Protein AF-A0AAE9J940-F1 (afdb_monomer_lite)

InterPro domains:
  IPR035500 Nuclear hormone receptor-like domain superfamily [SSF48508] (73-138)

Radius of gyration: 24.28 Å; chains: 1; bounding box: 47×67×65 Å

Foldseek 3Di:
DDDDDDDDDDDDDDDDDDDDDDDDDDDDCPPPCDPVNVVVVVVVVLVLLVVLLVLLVQWPDADPDDPLCLLLDAQLSPPPVSSVVTSDGDPVPDPPDDDDDDPVNVVVVVRSVVSSVSSSLNVDPVSNPDDPVVNVVVD

Secondary structure (DSSP, 8-state):
------PPPPPP----------------------HHHHHHHHHHHHHHHHHHHHHHSSBS----S-HHHHHHSPPSTT-HHHHHHH-PBPTTS-TTS-----HHHHHHHHHHHHHHHHHHHTTSHHHHHS-HHHHHTT-

Sequence (139 aa):
MSDGTKRTKKPEFQPANSINSDEFNNGSPERQISPVRTFENTLSLLAVKEKSANELRLSAYLPKRSLKQALCSKSLLNDPIFMNQHATLSSRHFYKELRFITQDDYHYWHERDWFVLTEYAKTFKTFQNMSYHVKVSFF

Structure (mmCIF, N/CA/C/O backbone):
data_AF-A0AAE9J940-F1
#
_entry.id   AF-A0AAE9J940-F1
#
loop_
_atom_site.group_PDB
_atom_site.id
_atom_site.type_symbol
_atom_site.label_atom_id
_atom_site.label_alt_id
_atom_site.label_comp_id
_atom_site.label_asym_id
_atom_site.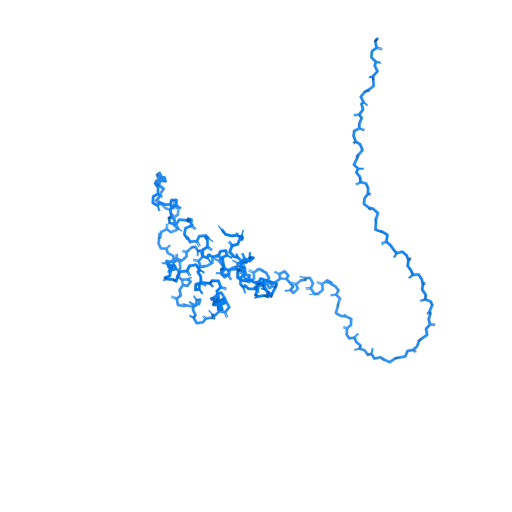label_entity_id
_atom_site.label_seq_id
_atom_site.pdbx_PDB_ins_code
_atom_site.Cartn_x
_atom_site.Cartn_y
_atom_site.Cartn_z
_atom_site.occupancy
_atom_site.B_iso_or_equiv
_atom_site.auth_seq_id
_atom_site.auth_comp_id
_atom_site.auth_asym_id
_atom_site.auth_atom_id
_atom_site.pdbx_PDB_model_num
ATOM 1 N N . MET A 1 1 ? -19.895 55.293 -25.116 1.00 36.84 1 MET A N 1
ATOM 2 C CA . MET A 1 1 ? -18.519 55.424 -24.598 1.00 36.84 1 MET A CA 1
ATOM 3 C C . MET A 1 1 ? -18.522 54.949 -23.157 1.00 36.84 1 MET A C 1
ATOM 5 O O . MET A 1 1 ? -19.258 55.505 -22.363 1.00 36.84 1 MET A O 1
ATOM 9 N N . SER A 1 2 ? -17.771 53.871 -22.926 1.00 41.94 2 SER A N 1
ATOM 10 C CA . SER A 1 2 ? -17.192 53.361 -21.674 1.00 41.94 2 SER A CA 1
ATOM 11 C C . SER A 1 2 ? -18.032 53.366 -20.391 1.00 41.94 2 SER A C 1
ATOM 13 O O . SER A 1 2 ? -18.004 54.341 -19.651 1.00 41.94 2 SER A O 1
ATOM 15 N N . ASP A 1 3 ? -18.610 52.207 -20.054 1.00 38.69 3 ASP A N 1
ATOM 16 C CA . ASP A 1 3 ? -19.041 51.890 -18.688 1.00 38.69 3 ASP A CA 1
ATOM 17 C C . ASP A 1 3 ? -18.303 50.656 -18.141 1.00 38.69 3 ASP A C 1
ATOM 19 O O . ASP A 1 3 ? -18.546 49.516 -18.533 1.00 38.69 3 ASP A O 1
ATOM 23 N N . GLY A 1 4 ? -17.365 50.936 -17.233 1.00 39.06 4 GLY A N 1
ATOM 24 C CA . GLY A 1 4 ? -17.279 50.303 -15.914 1.00 39.06 4 GLY A CA 1
ATOM 25 C C . GLY A 1 4 ? -17.029 48.795 -15.806 1.00 39.06 4 GLY A C 1
ATOM 26 O O . GLY A 1 4 ? -17.952 47.987 -15.732 1.00 39.06 4 GLY A O 1
ATOM 27 N N . THR A 1 5 ? -15.760 48.439 -15.606 1.00 46.31 5 THR A N 1
ATOM 28 C CA . THR A 1 5 ? -15.242 47.163 -15.086 1.00 46.31 5 THR A CA 1
ATOM 29 C C . THR A 1 5 ? -16.041 46.619 -13.886 1.00 46.31 5 THR A C 1
ATOM 31 O O . THR A 1 5 ? -15.990 47.177 -12.788 1.00 46.31 5 THR A O 1
ATOM 34 N N . LYS A 1 6 ? -16.727 45.475 -14.044 1.00 52.09 6 LYS A N 1
ATOM 35 C CA . LYS A 1 6 ? -17.377 44.755 -12.931 1.00 52.09 6 LYS A CA 1
ATOM 36 C C . LYS A 1 6 ? -16.378 43.836 -12.221 1.00 52.09 6 LYS A C 1
ATOM 38 O O . LYS A 1 6 ? -16.030 42.763 -12.700 1.00 52.09 6 LYS A O 1
ATOM 43 N N . ARG A 1 7 ? -15.921 44.293 -11.054 1.00 50.53 7 ARG A N 1
ATOM 44 C CA . ARG A 1 7 ? -15.041 43.599 -10.101 1.00 50.53 7 ARG A CA 1
ATOM 45 C C . ARG A 1 7 ? -15.830 42.492 -9.378 1.00 50.53 7 ARG A C 1
ATOM 47 O O . ARG A 1 7 ? -16.805 42.781 -8.689 1.00 50.53 7 ARG A O 1
ATOM 54 N N . THR A 1 8 ? -15.427 41.232 -9.526 1.00 49.50 8 THR A N 1
ATOM 55 C CA . THR A 1 8 ? -16.014 40.072 -8.827 1.00 49.50 8 THR A CA 1
ATOM 56 C C . THR A 1 8 ? -15.672 40.101 -7.332 1.00 49.50 8 THR A C 1
ATOM 58 O O . THR A 1 8 ? -14.496 40.089 -6.962 1.00 49.50 8 THR A O 1
ATOM 61 N N . LYS A 1 9 ? -16.695 40.149 -6.467 1.00 50.47 9 LYS A N 1
ATOM 62 C CA . LYS A 1 9 ? -16.574 40.074 -4.999 1.00 50.47 9 LYS A CA 1
ATOM 63 C C . LYS A 1 9 ? -16.277 38.629 -4.562 1.00 50.47 9 LYS A C 1
ATOM 65 O O . LYS A 1 9 ? -16.979 37.713 -4.979 1.00 50.47 9 LYS A O 1
ATOM 70 N N . LYS A 1 10 ? -15.259 38.431 -3.714 1.00 48.91 10 LYS A N 1
ATOM 71 C CA . LYS A 1 10 ? -15.032 37.177 -2.965 1.00 48.91 10 LYS A CA 1
ATOM 72 C C . LYS A 1 10 ? -16.135 37.008 -1.905 1.00 48.91 10 LYS A C 1
ATOM 74 O O . LYS A 1 10 ? -16.484 38.011 -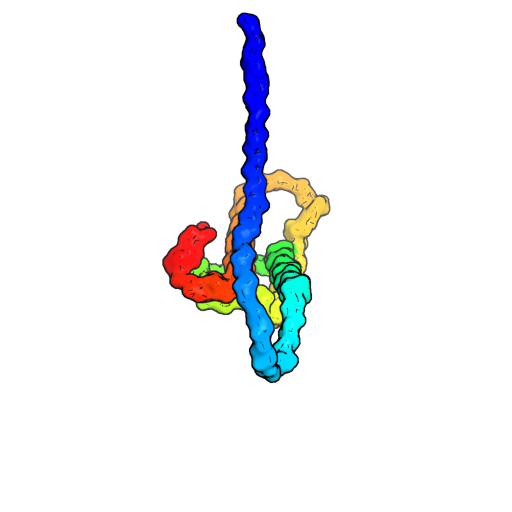1.284 1.00 48.91 10 LYS A O 1
ATOM 79 N N . PRO A 1 11 ? -16.649 35.792 -1.658 1.00 44.81 11 PRO A N 1
ATOM 80 C CA . PRO A 1 11 ? -17.557 35.553 -0.545 1.00 44.81 11 PRO A CA 1
ATOM 81 C C . PRO A 1 11 ? -16.786 35.517 0.782 1.00 44.81 11 PRO A C 1
ATOM 83 O O . PRO A 1 11 ? -15.801 34.796 0.941 1.00 44.81 11 PRO A O 1
ATOM 86 N N . GLU A 1 12 ? -17.245 36.351 1.707 1.00 37.94 12 GLU A N 1
ATOM 87 C CA . GLU A 1 12 ? -16.799 36.490 3.088 1.00 37.94 12 GLU A CA 1
ATOM 88 C C . GLU A 1 12 ? -17.416 35.356 3.921 1.00 37.94 12 GLU A C 1
ATOM 90 O O . GLU A 1 12 ? -18.633 35.175 3.938 1.00 37.94 12 GLU A O 1
ATOM 95 N N . PHE A 1 13 ? -16.575 34.540 4.554 1.00 42.56 13 PHE A N 1
ATOM 96 C CA . PHE A 1 13 ? -17.014 33.422 5.386 1.00 42.56 13 PHE A CA 1
ATOM 97 C C . PHE A 1 13 ? -17.352 33.967 6.779 1.00 42.56 13 PHE A C 1
ATOM 99 O O . PHE A 1 13 ? -16.451 34.346 7.525 1.00 42.56 13 PHE A O 1
ATOM 106 N N . GLN A 1 14 ? -18.638 34.030 7.127 1.00 38.53 14 GLN A N 1
ATOM 107 C CA . GLN A 1 14 ? -19.075 34.341 8.489 1.00 38.53 14 GLN A CA 1
ATOM 108 C C . GLN A 1 14 ? -19.255 33.043 9.287 1.00 38.53 14 GLN A C 1
ATOM 110 O O . GLN A 1 14 ? -20.066 32.204 8.886 1.00 38.53 14 GLN A O 1
ATOM 115 N N . PRO A 1 15 ? -18.556 32.844 10.418 1.00 37.50 15 PRO A N 1
ATOM 116 C CA . PRO A 1 15 ? -18.915 31.794 11.353 1.00 37.50 15 PRO A CA 1
ATOM 117 C C . PRO A 1 15 ? -20.079 32.283 12.221 1.00 37.50 15 PRO A C 1
ATOM 119 O O . PRO A 1 15 ? -19.914 33.099 13.127 1.00 37.50 15 PRO A O 1
ATOM 122 N N . ALA A 1 16 ? -21.274 31.775 11.929 1.00 39.34 16 ALA A N 1
ATOM 123 C CA . ALA A 1 16 ? -22.409 31.857 12.831 1.00 39.34 16 ALA A CA 1
ATOM 124 C C . ALA A 1 16 ? -22.193 30.876 13.992 1.00 39.34 16 ALA A C 1
ATOM 126 O O . ALA A 1 16 ? -22.025 29.677 13.768 1.00 39.34 16 ALA A O 1
ATOM 127 N N . ASN A 1 17 ? -22.160 31.392 15.220 1.00 38.12 17 ASN A N 1
ATOM 128 C CA . ASN A 1 17 ? -23.122 31.044 16.273 1.00 38.12 17 ASN A CA 1
ATOM 129 C C . ASN A 1 17 ? -22.642 31.597 17.619 1.00 38.12 17 ASN A C 1
ATOM 131 O O . ASN A 1 17 ? -21.844 30.994 18.331 1.00 38.12 17 ASN A O 1
ATOM 135 N N . SER A 1 18 ? -23.188 32.759 17.963 1.00 39.22 18 SER A N 1
ATOM 136 C CA . SER A 1 18 ? -23.349 33.232 19.330 1.00 39.22 18 SER A CA 1
ATOM 137 C C . SER A 1 18 ? -24.429 32.406 20.028 1.00 39.22 18 SER A C 1
ATOM 139 O O . SER A 1 18 ? -25.582 32.440 19.597 1.00 39.22 18 SER A O 1
ATOM 141 N N . ILE A 1 19 ? -24.090 31.730 21.124 1.00 37.88 19 ILE A N 1
ATOM 142 C CA . ILE A 1 19 ? -25.061 31.362 22.159 1.00 37.88 19 ILE A CA 1
ATOM 143 C C . ILE A 1 19 ? -24.408 31.655 23.513 1.00 37.88 19 ILE A C 1
ATOM 145 O O . ILE A 1 19 ? -23.488 30.958 23.934 1.00 37.88 19 ILE A O 1
ATOM 149 N N . ASN A 1 20 ? -24.874 32.731 24.148 1.00 36.44 20 ASN A N 1
ATOM 150 C CA . ASN A 1 20 ? -24.720 32.983 25.578 1.00 36.44 20 ASN A CA 1
ATOM 151 C C . ASN A 1 20 ? -25.670 32.058 26.345 1.00 36.44 20 ASN A C 1
ATOM 153 O O . ASN A 1 20 ? -26.837 31.945 25.968 1.00 36.44 20 ASN A O 1
ATOM 157 N N . SER A 1 21 ? -25.207 31.507 27.463 1.00 34.44 21 SER A N 1
ATOM 158 C CA . SER A 1 21 ? -26.061 31.177 28.608 1.00 34.44 21 SER A CA 1
ATOM 159 C C . SER A 1 21 ? -25.195 31.042 29.861 1.00 34.44 21 SER A C 1
ATOM 161 O O . SER A 1 21 ? -24.160 30.377 29.832 1.00 34.44 21 SER A O 1
ATOM 163 N N . ASP A 1 22 ? -25.637 31.746 30.899 1.00 38.28 22 ASP A N 1
ATOM 164 C CA . ASP A 1 22 ? -24.954 32.105 32.140 1.00 38.28 22 ASP A CA 1
ATOM 165 C C . ASP A 1 22 ? -24.584 30.944 33.085 1.00 38.28 22 ASP A C 1
ATOM 167 O O . ASP A 1 22 ? -25.022 29.803 32.943 1.00 38.28 22 ASP A O 1
ATOM 171 N N . GLU A 1 23 ? -23.748 31.306 34.062 1.00 44.44 23 GLU A N 1
ATOM 172 C CA . GLU A 1 23 ? -23.181 30.538 35.175 1.00 44.44 23 GLU A CA 1
ATOM 173 C C . GLU A 1 23 ? -24.164 29.612 35.923 1.00 44.44 23 GLU A C 1
ATOM 175 O O . GLU A 1 23 ? -25.292 29.995 36.203 1.00 44.44 23 GLU A O 1
ATOM 180 N N . PHE A 1 24 ? -23.699 28.420 36.332 1.00 35.28 24 PHE A N 1
ATOM 181 C CA . PHE A 1 24 ? -23.534 28.003 37.742 1.00 35.28 24 PHE A CA 1
ATOM 182 C C . PHE A 1 24 ? -23.001 26.551 37.837 1.00 35.28 24 PHE A C 1
ATOM 184 O O . PHE A 1 24 ? -23.663 25.595 37.455 1.00 35.28 24 PHE A O 1
ATOM 191 N N . ASN A 1 25 ? -21.791 26.426 38.396 1.00 38.94 25 ASN A N 1
ATOM 192 C CA . ASN A 1 25 ? -21.336 25.443 39.393 1.00 38.94 25 ASN A CA 1
ATOM 193 C C . ASN A 1 25 ? -21.674 23.933 39.238 1.00 38.94 25 ASN A C 1
ATOM 195 O O . ASN A 1 25 ? -22.805 23.519 39.468 1.00 38.94 25 ASN A O 1
ATOM 199 N N . ASN A 1 26 ? -20.647 23.089 39.032 1.00 36.03 26 ASN A N 1
ATOM 200 C CA . ASN A 1 26 ? -20.019 22.193 40.038 1.00 36.03 26 ASN A CA 1
ATOM 201 C C . ASN A 1 26 ? -19.484 20.872 39.419 1.00 36.03 26 ASN A C 1
ATOM 203 O O . ASN A 1 26 ? -20.246 20.072 38.888 1.00 36.03 26 ASN A O 1
ATOM 207 N N . GLY A 1 27 ? -18.182 20.602 39.606 1.00 36.12 27 GLY A N 1
ATOM 208 C CA . GLY A 1 27 ? -17.629 19.243 39.743 1.00 36.12 27 GLY A CA 1
ATOM 209 C C . GLY A 1 27 ? -17.206 18.462 38.488 1.00 36.12 27 GLY A C 1
ATOM 210 O O . GLY A 1 27 ? -17.972 17.650 37.989 1.00 36.12 27 GLY A O 1
ATOM 211 N N . SER A 1 28 ? -15.937 18.608 38.076 1.00 40.06 28 SER A N 1
ATOM 212 C CA . SER A 1 28 ? -14.975 17.527 37.730 1.00 40.06 28 SER A CA 1
ATOM 213 C C . SER A 1 28 ? -13.840 18.108 36.865 1.00 40.06 28 SER A C 1
ATOM 215 O O . SER A 1 28 ? -14.134 18.857 35.932 1.00 40.06 28 SER A O 1
ATOM 217 N N . PRO A 1 29 ? -12.546 17.805 37.098 1.00 45.88 29 PRO A N 1
ATOM 218 C CA . PRO A 1 29 ? -11.491 18.203 36.179 1.00 45.88 29 PRO A CA 1
ATOM 219 C C . PRO A 1 29 ? -11.499 17.240 34.985 1.00 45.88 29 PRO A C 1
ATOM 221 O O . PRO A 1 29 ? -10.615 16.392 34.838 1.00 45.88 29 PRO A O 1
ATOM 224 N N . GLU A 1 30 ? -12.502 17.357 34.114 1.00 48.47 30 GLU A N 1
ATOM 225 C CA . GLU A 1 30 ? -12.359 16.861 32.752 1.00 48.47 30 GLU A CA 1
ATOM 226 C C . GLU A 1 30 ? -11.198 17.631 32.138 1.00 48.47 30 GLU A C 1
ATOM 228 O O . GLU A 1 30 ? -11.263 18.840 31.911 1.00 48.47 30 GLU A O 1
ATOM 233 N N . ARG A 1 31 ? -10.075 16.929 31.955 1.00 56.38 31 ARG A N 1
ATOM 234 C CA . ARG A 1 31 ? -8.904 17.432 31.245 1.00 56.38 31 ARG A CA 1
ATOM 235 C C . ARG A 1 31 ? -9.402 18.013 29.928 1.00 56.38 31 ARG A C 1
ATOM 237 O O . ARG A 1 31 ? -9.706 17.258 29.010 1.00 56.38 31 ARG A O 1
ATOM 244 N N . GLN A 1 32 ? -9.476 19.336 29.840 1.00 56.97 32 GLN A N 1
ATOM 245 C CA . GLN A 1 32 ? -9.704 20.044 28.592 1.00 56.97 32 GLN A CA 1
ATOM 246 C C . GLN A 1 32 ? -8.507 19.728 27.691 1.00 56.97 32 GLN A C 1
ATOM 248 O O . GLN A 1 32 ? -7.453 20.362 27.764 1.00 56.97 32 GLN A O 1
ATOM 253 N N . ILE A 1 33 ? -8.616 18.657 26.904 1.00 59.84 33 ILE A N 1
ATOM 254 C CA . ILE A 1 33 ? -7.643 18.334 25.869 1.00 59.84 33 ILE A CA 1
ATOM 255 C C . ILE A 1 33 ? -7.776 19.473 24.867 1.00 59.84 33 ILE A C 1
ATOM 257 O O . ILE A 1 33 ? -8.785 19.571 24.170 1.00 59.84 33 ILE A O 1
ATOM 261 N N . SER A 1 34 ? -6.803 20.384 24.858 1.00 68.12 34 SER A N 1
ATOM 262 C CA . SER A 1 34 ? -6.874 21.545 23.982 1.00 68.12 34 SER A CA 1
ATOM 263 C C . SER A 1 34 ? -7.036 21.077 22.526 1.00 68.12 34 SER A C 1
ATOM 265 O O . SER A 1 34 ? -6.351 20.135 22.110 1.00 68.12 34 SER A O 1
ATOM 267 N N . PRO A 1 35 ? -7.912 21.716 21.729 1.00 67.12 35 PRO A N 1
ATOM 268 C CA . PRO A 1 35 ? -8.126 21.351 20.326 1.00 67.12 35 PRO A CA 1
ATOM 269 C C . PRO A 1 35 ? -6.818 21.282 19.523 1.00 67.12 35 PRO A C 1
ATOM 271 O O . PRO A 1 35 ? -6.660 20.428 18.653 1.00 67.12 35 PRO A O 1
ATOM 274 N N . VAL A 1 36 ? -5.849 22.130 19.888 1.00 69.75 36 VAL A N 1
ATOM 275 C CA . VAL A 1 36 ? -4.493 22.173 19.325 1.00 69.75 36 VAL A CA 1
ATOM 276 C C . VAL A 1 36 ? -3.732 20.862 19.562 1.00 69.75 36 VAL A C 1
ATOM 278 O O . VAL A 1 36 ? -3.194 20.300 18.613 1.00 69.75 36 VAL A O 1
ATOM 281 N N . ARG A 1 37 ? -3.759 20.304 20.783 1.00 65.56 37 ARG A N 1
ATOM 282 C CA . ARG A 1 37 ? -3.095 19.022 21.092 1.00 65.56 37 ARG A CA 1
ATOM 283 C C . ARG A 1 37 ? -3.735 17.852 20.344 1.00 65.56 37 ARG A C 1
ATOM 285 O O . ARG A 1 37 ? -3.034 16.965 19.868 1.00 65.56 37 ARG A O 1
ATOM 292 N N . THR A 1 38 ? -5.061 17.842 20.199 1.00 74.50 38 THR A N 1
ATOM 293 C CA . THR A 1 38 ? -5.768 16.805 19.422 1.00 74.50 38 THR A CA 1
ATOM 294 C C . THR A 1 38 ? -5.419 16.873 17.934 1.00 74.50 38 THR A C 1
ATOM 296 O O . THR A 1 38 ? -5.235 15.837 17.288 1.00 74.50 38 THR A O 1
ATOM 299 N N . PHE A 1 39 ? -5.286 18.083 17.390 1.00 72.44 39 PHE A N 1
ATOM 300 C CA . PHE A 1 39 ? -4.882 18.304 16.006 1.00 72.44 39 PHE A CA 1
ATOM 301 C C . PHE A 1 39 ? -3.436 17.858 15.745 1.00 72.44 39 PHE A C 1
ATOM 303 O O . PHE A 1 39 ? -3.205 17.076 14.824 1.00 72.44 39 PHE A O 1
ATOM 310 N N . GLU A 1 40 ? -2.481 18.260 16.587 1.00 71.94 40 GLU A N 1
ATOM 311 C CA . GLU A 1 40 ? -1.073 17.841 16.488 1.00 71.94 40 GLU A CA 1
ATOM 312 C C . GLU A 1 40 ? -0.916 16.317 16.585 1.00 71.94 40 GLU A C 1
ATOM 314 O O . GLU A 1 40 ? -0.174 15.712 15.807 1.00 71.94 40 GLU A O 1
ATOM 319 N N . ASN A 1 41 ? -1.680 15.671 17.470 1.00 84.31 41 ASN A N 1
ATOM 320 C CA . ASN A 1 41 ? -1.714 14.212 17.581 1.00 84.31 41 ASN A CA 1
ATOM 321 C C . ASN A 1 41 ? -2.270 13.549 16.313 1.00 84.31 41 ASN A C 1
ATOM 323 O O . ASN A 1 41 ? -1.762 12.518 15.868 1.00 84.31 41 ASN A O 1
ATOM 327 N N . THR A 1 42 ? -3.298 14.149 15.707 1.00 86.88 42 THR A N 1
ATOM 328 C CA . THR A 1 42 ? -3.894 13.647 14.463 1.00 86.88 42 THR A CA 1
ATOM 329 C C . THR A 1 42 ? -2.922 13.786 13.295 1.00 86.88 42 THR A C 1
ATOM 331 O O . THR A 1 42 ? -2.716 12.822 12.561 1.00 86.88 42 THR A O 1
ATOM 334 N N . LEU A 1 43 ? -2.274 14.944 13.147 1.00 89.00 43 LEU A N 1
ATOM 335 C CA . LEU A 1 43 ? -1.252 15.160 12.122 1.00 89.00 43 LEU A CA 1
ATOM 336 C C . LEU A 1 43 ? -0.072 14.206 12.287 1.00 89.00 43 LEU A C 1
ATOM 338 O O . LEU A 1 43 ? 0.370 13.610 11.308 1.00 89.00 43 LEU A O 1
ATOM 342 N N . SER A 1 44 ? 0.397 14.010 13.519 1.00 89.44 44 SER A N 1
ATOM 343 C CA . SER A 1 44 ? 1.488 13.079 13.816 1.00 89.44 44 SER A CA 1
ATOM 344 C C . SER A 1 44 ? 1.121 11.648 13.416 1.00 89.44 44 SER A C 1
ATOM 346 O O . SER A 1 44 ? 1.907 10.958 12.769 1.00 89.44 44 SER A O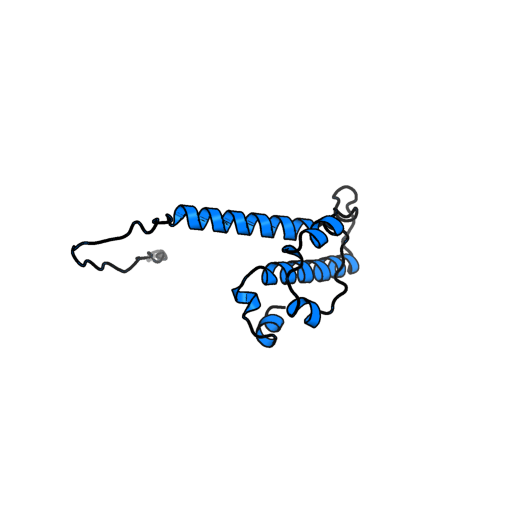 1
ATOM 348 N N . LEU A 1 45 ? -0.105 11.210 13.721 1.00 88.38 45 LEU A N 1
ATOM 349 C CA . LEU A 1 45 ? -0.607 9.901 13.303 1.00 88.38 45 LEU A CA 1
ATOM 350 C C . LEU A 1 45 ? -0.676 9.770 11.773 1.00 88.38 45 LEU A C 1
ATOM 352 O O . LEU A 1 45 ? -0.298 8.733 11.227 1.00 88.38 45 LEU A O 1
ATOM 356 N N . LEU A 1 46 ? -1.161 10.801 11.078 1.00 90.38 46 LEU A N 1
ATOM 357 C CA . LEU A 1 46 ? -1.226 10.813 9.615 1.00 90.38 46 LEU A CA 1
ATOM 358 C C . LEU A 1 46 ? 0.170 10.765 8.990 1.00 90.38 46 LEU A C 1
ATOM 360 O O . LEU A 1 46 ? 0.377 10.004 8.048 1.00 90.38 46 LEU A O 1
ATOM 364 N N . ALA A 1 47 ? 1.133 11.496 9.551 1.00 92.00 47 ALA A N 1
ATOM 365 C CA . ALA A 1 47 ? 2.518 11.488 9.095 1.00 92.00 47 ALA A CA 1
ATOM 366 C C . ALA A 1 47 ? 3.159 10.098 9.227 1.00 92.00 47 ALA A C 1
ATOM 368 O O . ALA A 1 47 ? 3.831 9.641 8.304 1.00 92.00 47 ALA A O 1
ATOM 369 N N . VAL A 1 48 ? 2.912 9.382 10.331 1.00 90.81 48 VAL A N 1
ATOM 370 C CA . VAL A 1 48 ? 3.406 8.004 10.519 1.00 90.81 48 VAL A CA 1
ATOM 371 C C . VAL A 1 48 ? 2.801 7.046 9.489 1.00 90.81 48 VAL A C 1
ATOM 373 O O . VAL A 1 48 ? 3.513 6.217 8.915 1.00 90.81 48 VAL A O 1
ATOM 376 N N . LYS A 1 49 ? 1.498 7.169 9.217 1.00 91.44 49 LYS A N 1
ATOM 377 C CA . LYS A 1 49 ? 0.818 6.353 8.203 1.00 91.44 49 LYS A CA 1
ATOM 378 C C . LYS A 1 49 ? 1.334 6.641 6.797 1.00 91.44 49 LYS A C 1
ATOM 380 O O . LYS A 1 49 ? 1.572 5.700 6.049 1.00 91.44 49 LYS A O 1
ATOM 385 N N . GLU A 1 50 ? 1.525 7.915 6.459 1.00 92.12 50 GLU A N 1
ATOM 386 C CA . GLU A 1 50 ? 2.055 8.334 5.158 1.00 92.12 50 GLU A CA 1
ATOM 387 C C . GLU A 1 50 ? 3.483 7.836 4.965 1.00 92.12 50 GLU A C 1
ATOM 389 O O . GLU A 1 50 ? 3.806 7.265 3.928 1.00 92.12 50 GLU A O 1
ATOM 394 N N . LYS A 1 51 ? 4.322 7.958 6.000 1.00 92.31 51 LYS A N 1
ATOM 395 C CA . LYS A 1 51 ? 5.675 7.403 5.992 1.00 92.31 51 LYS A CA 1
ATOM 396 C C . LYS A 1 51 ? 5.651 5.900 5.709 1.00 92.31 51 LYS A C 1
ATOM 398 O O . LYS A 1 51 ? 6.330 5.449 4.794 1.00 92.31 51 LYS A O 1
ATOM 403 N N . SER A 1 52 ? 4.826 5.149 6.438 1.00 92.19 52 SER A N 1
ATOM 404 C CA . SER A 1 52 ? 4.698 3.693 6.270 1.00 92.19 52 SER A CA 1
ATOM 405 C C . SER A 1 52 ? 4.202 3.324 4.865 1.00 92.19 52 SER A C 1
ATOM 407 O O . SER A 1 52 ? 4.723 2.414 4.226 1.00 92.19 52 SER A O 1
ATOM 409 N N . ALA A 1 53 ? 3.218 4.060 4.345 1.00 93.00 53 ALA A N 1
ATOM 410 C CA . ALA A 1 53 ? 2.718 3.873 2.988 1.00 93.00 53 ALA A CA 1
ATOM 411 C C . ALA A 1 53 ? 3.790 4.180 1.935 1.00 93.00 53 ALA A C 1
ATOM 413 O O . ALA A 1 53 ? 3.894 3.459 0.945 1.00 93.00 53 ALA A O 1
ATOM 414 N N . ASN A 1 54 ? 4.611 5.207 2.156 1.00 91.94 54 ASN A N 1
ATOM 415 C CA . ASN A 1 54 ? 5.697 5.572 1.257 1.00 91.94 54 ASN A CA 1
ATOM 416 C C . ASN A 1 54 ? 6.860 4.570 1.282 1.00 91.94 54 ASN A C 1
ATOM 418 O O . ASN A 1 54 ? 7.493 4.368 0.252 1.00 91.94 54 ASN A O 1
ATOM 422 N N . GLU A 1 55 ? 7.126 3.934 2.424 1.00 91.44 55 GLU A N 1
ATOM 423 C CA . GLU A 1 55 ? 8.101 2.841 2.543 1.00 91.44 55 GLU A CA 1
ATOM 424 C C . GLU A 1 55 ? 7.630 1.546 1.856 1.00 91.44 55 GLU A C 1
ATOM 426 O O . GLU A 1 55 ? 8.471 0.749 1.444 1.00 91.44 55 GLU A O 1
ATOM 431 N N . LEU A 1 56 ? 6.310 1.335 1.714 1.00 91.69 56 LEU A N 1
ATOM 432 C CA . LEU A 1 56 ? 5.706 0.187 1.012 1.00 91.69 56 LEU A CA 1
ATOM 433 C C . LEU A 1 56 ? 5.441 0.434 -0.489 1.00 91.69 56 LEU A C 1
ATOM 435 O O . LEU A 1 56 ? 5.686 -0.441 -1.324 1.00 91.69 56 LEU A O 1
ATOM 439 N N . ARG A 1 57 ? 5.078 1.673 -0.866 1.00 91.56 57 ARG A N 1
ATOM 440 C CA . ARG A 1 57 ? 5.570 2.285 -2.119 1.00 91.56 57 ARG A CA 1
ATOM 441 C C . ARG A 1 57 ? 7.109 2.253 -2.024 1.00 91.56 57 ARG A C 1
ATOM 443 O O . ARG A 1 57 ? 7.628 1.815 -1.046 1.00 91.56 57 ARG A O 1
ATOM 450 N N . LEU A 1 58 ? 7.952 2.599 -2.968 1.00 89.81 58 LEU A N 1
ATOM 451 C CA . LEU A 1 58 ? 9.411 2.324 -2.935 1.00 89.81 58 LEU A CA 1
ATOM 452 C C . LEU A 1 58 ? 9.934 0.880 -2.613 1.00 89.81 58 LEU A C 1
ATOM 454 O O . LEU A 1 58 ? 11.042 0.570 -3.052 1.00 89.81 58 LEU A O 1
ATOM 458 N N . SER A 1 59 ? 9.193 -0.047 -1.993 1.00 91.12 59 SER A N 1
ATOM 459 C CA . SER A 1 59 ? 9.643 -1.414 -1.709 1.00 91.12 59 SER A CA 1
ATOM 460 C C . SER A 1 59 ? 9.510 -2.358 -2.902 1.00 91.12 59 SER A C 1
ATOM 462 O O . SER A 1 59 ? 8.914 -2.025 -3.932 1.00 91.12 59 SER A O 1
ATOM 464 N N . ALA A 1 60 ? 10.107 -3.545 -2.775 1.00 86.62 60 ALA A N 1
ATOM 465 C CA . ALA A 1 60 ? 10.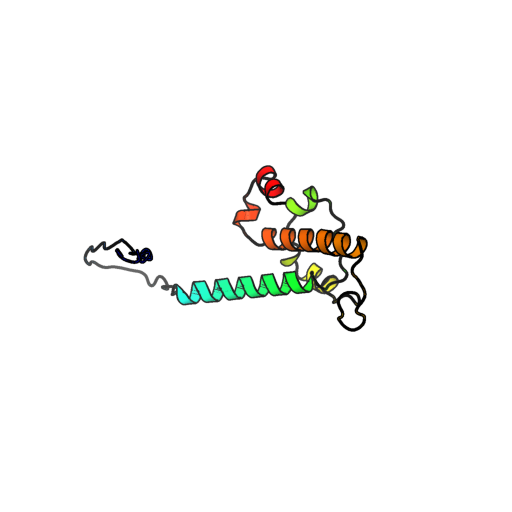011 -4.612 -3.773 1.00 86.62 60 ALA A CA 1
ATOM 466 C C . ALA A 1 60 ? 8.743 -5.474 -3.620 1.00 86.62 60 ALA A C 1
ATOM 468 O O . ALA A 1 60 ? 8.537 -6.406 -4.397 1.00 86.62 60 ALA A O 1
ATOM 469 N N . TYR A 1 61 ? 7.909 -5.201 -2.612 1.00 88.56 61 TYR A N 1
ATOM 470 C CA . TYR A 1 61 ? 6.716 -5.993 -2.351 1.00 88.56 61 TYR A CA 1
ATOM 471 C C . TYR A 1 61 ? 5.662 -5.788 -3.443 1.00 88.56 61 TYR A C 1
ATOM 473 O O . TYR A 1 61 ? 5.339 -4.659 -3.813 1.00 88.56 61 TYR A O 1
ATOM 481 N N . LEU A 1 62 ? 5.089 -6.898 -3.910 1.00 84.00 62 LEU A N 1
ATOM 482 C CA . LEU A 1 62 ? 3.952 -6.911 -4.822 1.00 84.00 62 LEU A CA 1
ATOM 483 C C . LEU A 1 62 ? 2.740 -7.568 -4.150 1.00 84.00 62 LEU A C 1
ATOM 485 O O . LEU A 1 62 ? 2.892 -8.602 -3.482 1.00 84.00 62 LEU A O 1
ATOM 489 N N . PRO A 1 63 ? 1.535 -6.999 -4.326 1.00 84.06 63 PRO A N 1
ATOM 490 C CA . PRO A 1 63 ? 0.313 -7.570 -3.782 1.00 84.06 63 PRO A CA 1
ATOM 491 C C . PRO A 1 63 ? 0.042 -8.950 -4.389 1.00 84.06 63 PRO A C 1
ATOM 493 O O . PRO A 1 63 ? -0.023 -9.117 -5.600 1.00 84.06 63 PRO A O 1
ATOM 496 N N . LYS A 1 64 ? -0.154 -9.956 -3.530 1.00 86.31 64 LYS A N 1
ATOM 497 C CA . LYS A 1 64 ? -0.518 -11.328 -3.947 1.00 86.31 64 LYS A CA 1
ATOM 498 C C . LYS A 1 64 ? -2.013 -11.627 -3.818 1.00 86.31 64 LYS A C 1
ATOM 500 O O . LYS A 1 64 ? -2.479 -12.674 -4.253 1.00 86.31 64 LYS A O 1
ATOM 505 N N . ARG A 1 65 ? -2.757 -10.754 -3.134 1.00 86.88 65 ARG A N 1
ATOM 506 C CA . ARG A 1 65 ? -4.186 -10.935 -2.848 1.00 86.88 65 ARG A CA 1
ATOM 507 C C . ARG A 1 65 ? -5.023 -10.308 -3.954 1.00 86.88 65 ARG A C 1
ATOM 509 O O . ARG A 1 65 ? -4.667 -9.261 -4.478 1.00 86.88 65 ARG A O 1
ATOM 516 N N . SER A 1 66 ? -6.179 -10.906 -4.230 1.00 87.19 66 SER A N 1
ATOM 517 C CA . SER A 1 66 ? -7.206 -10.256 -5.054 1.00 87.19 66 SER A CA 1
ATOM 518 C C . SER A 1 66 ? -7.744 -8.987 -4.377 1.00 87.19 66 SER A C 1
ATOM 520 O O . SER A 1 66 ? -7.722 -8.891 -3.145 1.00 87.19 66 SER A O 1
ATOM 522 N N . LEU A 1 67 ? -8.320 -8.059 -5.156 1.00 84.81 67 LEU A N 1
ATOM 523 C CA . LEU A 1 67 ? -8.961 -6.840 -4.630 1.00 84.81 67 LEU A CA 1
ATOM 524 C C . LEU A 1 67 ? -9.931 -7.155 -3.488 1.00 84.81 67 LEU A C 1
ATOM 526 O O . LEU A 1 67 ? -9.885 -6.552 -2.420 1.00 84.81 67 LEU A O 1
ATOM 530 N N . LYS A 1 68 ? -10.805 -8.144 -3.704 1.00 87.75 68 LYS A N 1
ATOM 531 C CA . LYS A 1 68 ? -11.820 -8.546 -2.727 1.00 87.75 68 LYS A CA 1
ATOM 532 C C . LYS A 1 68 ? -11.186 -8.958 -1.397 1.00 87.75 68 LYS A C 1
ATOM 534 O O . LYS A 1 68 ? -11.627 -8.515 -0.341 1.00 87.75 68 LYS A O 1
ATOM 539 N N . GLN A 1 69 ? -10.132 -9.770 -1.444 1.00 89.75 69 GLN A N 1
ATOM 540 C CA . GLN A 1 69 ? -9.399 -10.188 -0.247 1.00 89.75 69 GLN A CA 1
ATOM 541 C C . GLN A 1 69 ? -8.669 -9.012 0.415 1.00 89.75 69 GLN A C 1
ATOM 543 O O . GLN A 1 69 ? -8.651 -8.914 1.643 1.00 89.75 69 GLN A O 1
ATOM 548 N N . ALA A 1 70 ? -8.090 -8.104 -0.373 1.00 88.88 70 ALA A N 1
ATOM 549 C CA . ALA A 1 70 ? -7.421 -6.914 0.140 1.00 88.88 70 ALA A CA 1
ATOM 550 C C . ALA A 1 70 ? -8.398 -6.007 0.911 1.00 88.88 70 ALA A C 1
ATOM 552 O O . ALA A 1 70 ? -8.115 -5.664 2.061 1.00 88.88 70 ALA A O 1
ATOM 553 N N . LEU A 1 71 ? -9.579 -5.725 0.349 1.00 89.50 71 LEU A N 1
ATOM 554 C CA . LEU A 1 71 ? -10.605 -4.860 0.952 1.00 89.50 71 LEU A CA 1
ATOM 555 C C . LEU A 1 71 ? -11.229 -5.427 2.233 1.00 89.50 71 LEU A C 1
ATOM 557 O O . LEU A 1 71 ? -11.600 -4.665 3.125 1.00 89.50 71 LEU A O 1
ATOM 561 N N . CYS A 1 72 ? -11.371 -6.750 2.324 1.00 88.00 72 CYS A N 1
ATOM 562 C CA . CYS A 1 72 ? -11.979 -7.410 3.484 1.00 88.00 72 CYS A CA 1
ATOM 563 C C . CYS A 1 72 ? -10.976 -7.742 4.602 1.00 88.00 72 CYS A C 1
ATOM 565 O O . CYS A 1 72 ? -11.388 -8.108 5.701 1.00 88.00 72 CYS A O 1
ATOM 567 N N . SER A 1 73 ? -9.673 -7.652 4.338 1.00 90.06 73 SER A N 1
ATOM 568 C CA . SER A 1 73 ? -8.632 -7.978 5.321 1.00 90.06 73 SER A CA 1
ATOM 569 C C . SER A 1 73 ? -8.283 -6.791 6.225 1.00 90.06 73 SER A C 1
ATOM 571 O O . SER A 1 73 ? -8.677 -5.653 5.979 1.00 90.06 73 SER A O 1
ATOM 573 N N . LYS A 1 74 ? -7.516 -7.043 7.292 1.00 90.75 74 LYS A N 1
ATOM 574 C CA . LYS A 1 74 ? -6.934 -5.977 8.124 1.00 90.75 74 LYS A CA 1
ATOM 575 C C . LYS A 1 74 ? -5.843 -5.226 7.350 1.00 90.75 74 LYS A C 1
ATOM 577 O O . LYS A 1 74 ? -5.268 -5.776 6.411 1.00 90.75 74 LYS A O 1
ATOM 582 N N . SER A 1 75 ? -5.590 -3.969 7.721 1.00 91.12 75 SER A N 1
ATOM 583 C CA . SER A 1 75 ? -4.516 -3.162 7.119 1.00 91.12 75 SER A CA 1
ATOM 584 C C . SER A 1 75 ? -3.148 -3.761 7.435 1.00 91.12 75 SER A C 1
ATOM 586 O O . SER A 1 75 ? -2.855 -4.031 8.599 1.00 91.12 75 SER A O 1
ATOM 588 N N . LEU A 1 76 ? -2.330 -3.940 6.402 1.00 91.69 76 LEU A N 1
ATOM 589 C CA . LEU A 1 76 ? -0.943 -4.386 6.498 1.00 91.69 76 LEU A CA 1
ATOM 590 C C . LEU A 1 76 ? -0.009 -3.275 6.996 1.00 91.69 76 LEU A C 1
ATOM 592 O O . LEU A 1 76 ? 1.001 -3.573 7.619 1.00 91.69 76 LEU A O 1
ATOM 596 N N . LEU A 1 77 ? -0.366 -2.000 6.797 1.00 90.81 77 LEU A N 1
ATOM 597 C CA . LEU A 1 77 ? 0.427 -0.863 7.292 1.00 90.81 77 LEU A CA 1
ATOM 598 C C . LEU A 1 77 ? 0.452 -0.775 8.822 1.00 90.81 77 LEU A C 1
ATOM 600 O O . LEU A 1 77 ? 1.369 -0.199 9.394 1.00 90.81 77 LEU A O 1
ATOM 604 N N . ASN A 1 78 ? -0.556 -1.345 9.486 1.00 87.88 78 ASN A N 1
ATOM 605 C CA . ASN A 1 78 ? -0.615 -1.410 10.944 1.00 87.88 78 ASN A CA 1
ATOM 606 C C . ASN A 1 78 ? 0.088 -2.658 11.509 1.00 87.88 78 ASN A C 1
ATOM 608 O O . ASN A 1 78 ? 0.115 -2.824 12.727 1.00 87.88 78 ASN A O 1
ATOM 612 N N . ASP A 1 79 ? 0.594 -3.553 10.654 1.00 90.94 79 ASP A N 1
ATOM 613 C CA . ASP A 1 79 ? 1.291 -4.768 11.065 1.00 90.94 79 ASP A CA 1
ATOM 614 C C . ASP A 1 79 ? 2.814 -4.520 11.070 1.00 90.94 79 ASP A C 1
ATOM 616 O O . ASP A 1 79 ? 3.443 -4.483 10.007 1.00 90.94 79 ASP A O 1
ATOM 620 N N . PRO A 1 80 ? 3.435 -4.350 12.253 1.00 89.62 80 PRO A N 1
ATOM 621 C CA . PRO A 1 80 ? 4.862 -4.057 12.347 1.00 89.62 80 PRO A CA 1
ATOM 622 C C . PRO A 1 80 ? 5.736 -5.224 11.872 1.00 89.62 80 PRO A C 1
ATOM 624 O O . PRO A 1 80 ? 6.846 -4.994 11.395 1.00 89.62 80 PRO A O 1
ATOM 627 N N . ILE A 1 81 ? 5.256 -6.469 11.974 1.00 91.81 81 ILE A N 1
ATOM 628 C CA . ILE A 1 81 ? 5.999 -7.646 11.509 1.00 91.81 81 ILE A CA 1
ATOM 629 C C . ILE A 1 81 ? 6.045 -7.626 9.982 1.00 91.81 81 ILE A C 1
ATOM 631 O O . ILE A 1 81 ? 7.117 -7.778 9.396 1.00 91.81 81 ILE A O 1
ATOM 635 N N . PHE A 1 82 ? 4.898 -7.373 9.348 1.00 92.69 82 PHE A N 1
ATOM 636 C CA . PHE A 1 82 ? 4.810 -7.243 7.897 1.00 92.69 82 PHE A CA 1
ATOM 637 C C . PHE A 1 82 ? 5.698 -6.108 7.374 1.00 92.69 82 PHE A C 1
ATOM 639 O O . PHE A 1 82 ? 6.492 -6.323 6.457 1.00 92.69 82 PHE A O 1
ATOM 646 N N . MET A 1 83 ? 5.597 -4.915 7.968 1.00 92.81 83 MET A N 1
ATOM 647 C CA . MET A 1 83 ? 6.370 -3.750 7.530 1.00 92.81 83 MET A CA 1
ATOM 648 C C . MET A 1 83 ? 7.877 -3.996 7.650 1.00 92.81 83 MET A C 1
ATOM 650 O O . MET A 1 83 ? 8.605 -3.770 6.687 1.00 92.81 83 MET A O 1
ATOM 654 N N . ASN A 1 84 ? 8.346 -4.568 8.760 1.00 89.94 84 ASN A N 1
ATOM 655 C CA . ASN A 1 84 ? 9.769 -4.878 8.927 1.00 89.94 84 ASN A CA 1
ATOM 656 C C . ASN A 1 84 ? 10.300 -5.887 7.893 1.00 89.94 84 ASN A C 1
ATOM 658 O O . ASN A 1 84 ? 11.472 -5.826 7.530 1.00 89.94 84 ASN A O 1
ATOM 662 N N . GLN A 1 85 ? 9.463 -6.810 7.413 1.00 90.50 85 GLN A N 1
ATOM 663 C CA . GLN A 1 85 ? 9.863 -7.830 6.436 1.00 90.50 85 GLN A CA 1
ATOM 664 C C . GLN A 1 85 ? 9.783 -7.353 4.983 1.00 90.50 85 GLN A C 1
ATOM 666 O O . GLN A 1 85 ? 10.512 -7.858 4.129 1.00 90.50 85 GLN A O 1
ATOM 671 N N . HIS A 1 86 ? 8.873 -6.426 4.678 1.00 89.69 86 HIS A N 1
ATOM 672 C CA . HIS A 1 86 ? 8.487 -6.119 3.299 1.00 89.69 86 HIS A CA 1
ATOM 673 C C . HIS A 1 86 ? 8.653 -4.652 2.889 1.00 89.69 86 HIS A C 1
ATOM 675 O O . HIS A 1 86 ? 8.549 -4.350 1.699 1.00 89.69 86 HIS A O 1
ATOM 681 N N . ALA A 1 87 ? 8.963 -3.747 3.820 1.00 85.56 87 ALA A N 1
ATOM 682 C CA . ALA A 1 87 ? 9.224 -2.333 3.542 1.00 85.56 87 ALA A CA 1
ATOM 683 C C . ALA A 1 87 ? 10.699 -2.045 3.182 1.00 85.56 87 ALA A C 1
ATOM 685 O O . ALA A 1 87 ? 11.214 -0.949 3.390 1.00 85.56 87 ALA A O 1
ATOM 686 N N . THR A 1 88 ? 11.417 -3.037 2.646 1.00 85.06 88 THR A N 1
ATOM 687 C CA . THR A 1 88 ? 12.793 -2.855 2.168 1.00 85.06 88 THR A CA 1
ATOM 688 C C . THR A 1 88 ? 12.793 -2.155 0.812 1.00 85.06 88 THR A C 1
ATOM 690 O O . THR A 1 88 ? 12.149 -2.626 -0.128 1.00 85.06 88 THR A O 1
ATOM 693 N N . LEU A 1 89 ? 13.545 -1.055 0.698 1.00 84.88 89 LEU A N 1
ATOM 694 C CA . LEU A 1 89 ? 13.676 -0.281 -0.539 1.00 84.88 89 LEU A CA 1
ATOM 695 C C . LEU A 1 89 ? 14.111 -1.170 -1.710 1.00 84.88 89 LEU A C 1
ATOM 697 O O . LEU A 1 89 ? 15.110 -1.886 -1.638 1.00 84.88 89 LEU A O 1
ATOM 701 N N . SER A 1 90 ? 13.356 -1.106 -2.804 1.00 85.31 90 SER A N 1
ATOM 702 C CA . SER A 1 90 ? 13.687 -1.819 -4.033 1.00 85.31 90 SER A CA 1
ATOM 703 C C . SER A 1 90 ? 14.797 -1.107 -4.792 1.00 85.31 90 SER A C 1
ATOM 705 O O . SER A 1 90 ? 14.783 0.117 -4.930 1.00 85.31 90 SER A O 1
ATOM 707 N N . SER A 1 91 ? 15.677 -1.892 -5.412 1.00 83.00 91 SER A N 1
ATOM 708 C CA . SER A 1 91 ? 16.652 -1.397 -6.383 1.00 83.00 91 SER A CA 1
ATOM 709 C C . SER A 1 91 ? 16.033 -0.796 -7.647 1.00 83.00 91 SER A C 1
ATOM 711 O O . SER A 1 91 ? 16.717 -0.088 -8.378 1.00 83.00 91 SER A O 1
ATOM 713 N N . ARG A 1 92 ? 14.738 -1.024 -7.898 1.00 78.81 92 ARG A N 1
ATOM 714 C CA . ARG A 1 92 ? 14.026 -0.474 -9.059 1.00 78.81 92 ARG A CA 1
ATOM 715 C C . ARG A 1 92 ? 13.683 1.014 -8.913 1.00 78.81 92 ARG A C 1
ATOM 717 O O . ARG A 1 92 ? 13.425 1.672 -9.913 1.00 78.81 92 ARG A O 1
ATOM 724 N N . HIS A 1 93 ? 13.679 1.560 -7.694 1.00 80.94 93 HIS A N 1
ATOM 725 C CA . HIS A 1 93 ? 13.288 2.951 -7.423 1.00 80.94 93 HIS A CA 1
ATOM 726 C C . HIS A 1 93 ? 14.503 3.857 -7.193 1.00 80.94 93 HIS A C 1
ATOM 728 O O . HIS A 1 93 ? 14.603 4.527 -6.167 1.00 80.94 93 HIS A O 1
ATOM 734 N N . PHE A 1 94 ? 15.432 3.881 -8.152 1.00 78.50 94 PHE A N 1
ATOM 735 C CA . PHE A 1 94 ? 16.594 4.770 -8.129 1.00 78.50 94 PHE A CA 1
ATOM 736 C C . PHE A 1 94 ? 16.657 5.650 -9.377 1.00 78.50 94 PHE A C 1
ATOM 738 O O . PHE A 1 94 ? 16.335 5.227 -10.479 1.00 78.50 94 PHE A O 1
ATOM 745 N N . TYR A 1 95 ? 17.141 6.878 -9.201 1.00 78.50 95 TYR A N 1
ATOM 746 C CA . TYR A 1 95 ? 17.293 7.877 -10.265 1.00 78.50 95 TYR A CA 1
ATOM 747 C C . TYR A 1 95 ? 18.589 7.715 -11.080 1.00 78.50 95 TYR A C 1
ATOM 749 O O . TYR A 1 95 ? 18.892 8.553 -11.924 1.00 78.50 95 TYR A O 1
ATOM 757 N N . LYS A 1 96 ? 19.392 6.680 -10.793 1.00 79.69 96 LYS A N 1
ATOM 758 C CA . LYS A 1 96 ? 20.722 6.490 -11.395 1.00 79.69 96 LYS A CA 1
ATOM 759 C C . LYS A 1 96 ? 20.658 6.053 -12.859 1.00 79.69 96 LYS A C 1
ATOM 761 O O . LYS A 1 96 ? 21.548 6.397 -13.624 1.00 79.69 96 LYS A O 1
ATOM 766 N N . GLU A 1 97 ? 19.612 5.326 -13.238 1.00 77.81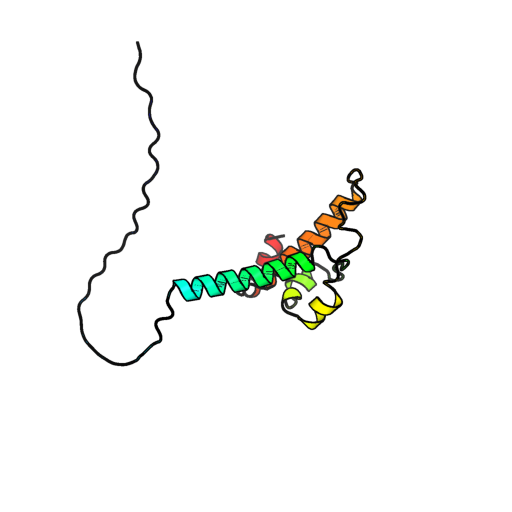 97 GLU A N 1
ATOM 767 C CA . GLU A 1 97 ? 19.430 4.785 -14.585 1.00 77.81 97 GLU A CA 1
ATOM 768 C C . GLU A 1 97 ? 18.106 5.294 -15.153 1.00 77.81 97 GLU A C 1
ATOM 770 O O . GLU A 1 97 ? 17.049 4.682 -15.002 1.00 77.81 97 GLU A O 1
ATOM 775 N N . LEU A 1 98 ? 18.158 6.476 -15.769 1.00 83.12 98 LEU A N 1
ATOM 776 C CA . LEU A 1 98 ? 17.000 7.071 -16.426 1.00 83.12 98 LEU A CA 1
ATOM 777 C C . LEU A 1 98 ? 16.832 6.452 -17.813 1.00 83.12 98 LEU A C 1
ATOM 779 O O . LEU A 1 98 ? 17.714 6.545 -18.665 1.00 83.12 98 LEU A O 1
ATOM 783 N N . ARG A 1 99 ? 15.670 5.845 -18.041 1.00 88.00 99 ARG A N 1
ATOM 784 C CA . ARG A 1 99 ? 15.244 5.323 -19.340 1.00 88.00 99 ARG A CA 1
ATOM 785 C C . ARG A 1 99 ? 13.845 5.820 -19.669 1.00 88.00 99 ARG A C 1
ATOM 787 O O . ARG A 1 99 ? 13.111 6.251 -18.780 1.00 88.00 99 ARG A O 1
ATOM 794 N N . PHE A 1 100 ? 13.462 5.725 -20.938 1.00 90.25 100 PHE A N 1
ATOM 795 C CA . PHE A 1 100 ? 12.080 5.985 -21.326 1.00 90.25 100 PHE A CA 1
ATOM 796 C C . PHE A 1 100 ? 11.126 5.004 -20.636 1.00 90.25 100 PHE A C 1
ATOM 798 O O . PHE A 1 100 ? 11.452 3.831 -20.414 1.00 90.25 100 PHE A O 1
ATOM 805 N N . ILE A 1 101 ? 9.953 5.527 -20.287 1.00 89.06 101 ILE A N 1
ATOM 806 C CA . ILE A 1 101 ? 8.878 4.789 -19.627 1.00 89.06 101 ILE A CA 1
ATOM 807 C C . ILE A 1 101 ? 8.255 3.836 -20.645 1.00 89.06 101 ILE A C 1
ATOM 809 O O . ILE A 1 101 ? 7.970 4.234 -21.776 1.00 89.06 101 ILE A O 1
ATOM 813 N N . THR A 1 102 ? 8.041 2.585 -20.245 1.00 92.06 102 THR A N 1
ATOM 814 C CA . THR A 1 102 ? 7.341 1.585 -21.060 1.00 92.06 102 THR A CA 1
ATOM 815 C C . THR A 1 102 ? 5.947 1.305 -20.502 1.00 92.06 102 THR A C 1
ATOM 817 O O . THR A 1 102 ? 5.624 1.683 -19.375 1.00 92.06 102 THR A O 1
ATOM 820 N N . GLN A 1 103 ? 5.110 0.603 -21.271 1.00 92.44 103 GLN A N 1
ATOM 821 C CA . GLN A 1 103 ? 3.786 0.173 -20.806 1.00 92.44 103 GLN A CA 1
ATOM 822 C C . GLN A 1 103 ? 3.864 -0.668 -19.520 1.00 92.44 103 GLN A C 1
ATOM 824 O O . GLN A 1 103 ? 3.036 -0.514 -18.625 1.00 92.44 103 GLN A O 1
ATOM 829 N N . ASP A 1 104 ? 4.890 -1.509 -19.396 1.00 89.94 104 ASP A N 1
ATOM 830 C CA . ASP A 1 104 ? 5.091 -2.348 -18.211 1.00 89.94 104 ASP A CA 1
ATOM 831 C C . ASP A 1 104 ? 5.383 -1.528 -16.952 1.00 89.94 104 ASP A C 1
ATOM 833 O O . ASP A 1 104 ? 5.013 -1.936 -15.851 1.00 89.94 104 ASP A O 1
ATOM 837 N N . ASP A 1 105 ? 6.019 -0.361 -17.087 1.00 88.81 105 ASP A N 1
ATOM 838 C CA . ASP A 1 105 ? 6.224 0.543 -15.954 1.00 88.81 105 ASP A CA 1
ATOM 839 C C . ASP A 1 105 ? 4.913 1.178 -15.503 1.00 88.81 105 ASP A C 1
ATOM 841 O O . ASP A 1 105 ? 4.669 1.260 -14.301 1.00 88.81 105 ASP A O 1
ATOM 845 N N . TYR A 1 106 ? 4.043 1.561 -16.444 1.00 89.69 106 TYR A N 1
ATOM 846 C CA . TYR A 1 106 ? 2.708 2.060 -16.113 1.00 89.69 106 TYR A CA 1
ATOM 847 C C . TYR A 1 106 ? 1.885 1.009 -15.372 1.00 89.69 106 TYR A C 1
ATOM 849 O O . TYR A 1 106 ? 1.311 1.320 -14.331 1.00 89.69 106 TYR A O 1
ATOM 857 N N . HIS A 1 107 ? 1.858 -0.235 -15.863 1.00 89.25 107 HIS A N 1
ATOM 858 C CA . HIS A 1 107 ? 1.172 -1.327 -15.170 1.00 89.25 107 HIS A CA 1
ATOM 859 C C . HIS A 1 107 ? 1.757 -1.554 -13.771 1.00 89.25 107 HIS A C 1
ATOM 861 O O . HIS A 1 107 ? 1.012 -1.595 -12.794 1.00 89.25 107 HIS A O 1
ATOM 867 N N . TYR A 1 108 ? 3.086 -1.611 -13.658 1.00 88.06 108 TYR A N 1
ATOM 868 C CA . TYR A 1 108 ? 3.776 -1.793 -12.383 1.00 88.06 108 TYR A CA 1
ATOM 869 C C . TYR A 1 108 ? 3.451 -0.687 -11.366 1.00 88.06 108 TYR A C 1
ATOM 871 O O . TYR A 1 108 ? 3.140 -0.976 -10.208 1.00 88.06 108 TYR A O 1
ATOM 879 N N . TRP A 1 109 ? 3.513 0.582 -11.777 1.00 88.38 109 TRP A N 1
ATOM 880 C CA . TRP A 1 109 ? 3.179 1.704 -10.901 1.00 88.38 109 TRP A CA 1
ATOM 881 C C . TRP A 1 109 ? 1.706 1.695 -10.515 1.00 88.38 109 TRP A C 1
ATOM 883 O O . TRP A 1 109 ? 1.392 1.902 -9.344 1.00 88.38 109 TRP A O 1
ATOM 893 N N . HIS A 1 110 ? 0.816 1.389 -11.460 1.00 88.94 110 HIS A N 1
ATOM 894 C CA . HIS A 1 110 ? -0.617 1.375 -11.212 1.00 88.94 110 HIS A CA 1
ATOM 895 C C . HIS A 1 110 ? -1.037 0.277 -10.227 1.00 88.94 110 HIS A C 1
ATOM 897 O O . HIS A 1 110 ? -1.713 0.577 -9.241 1.00 88.94 110 HIS A O 1
ATOM 903 N N . GLU A 1 111 ? -0.589 -0.968 -10.432 1.00 86.62 111 GLU A N 1
ATOM 904 C CA . GLU A 1 111 ? -0.870 -2.082 -9.513 1.00 86.62 111 GLU A CA 1
ATOM 905 C C . GLU A 1 111 ? -0.386 -1.769 -8.097 1.00 86.62 111 GLU A C 1
ATOM 907 O O . GLU A 1 111 ? -1.055 -2.078 -7.103 1.00 86.62 111 GLU A O 1
ATOM 912 N N . ARG A 1 112 ? 0.776 -1.119 -7.996 1.00 88.88 112 ARG A N 1
ATOM 913 C CA . ARG A 1 112 ? 1.347 -0.792 -6.701 1.00 88.88 112 ARG A CA 1
ATOM 914 C C . ARG A 1 112 ? 0.638 0.358 -6.011 1.00 88.88 112 ARG A C 1
ATOM 916 O O . ARG A 1 112 ? 0.344 0.245 -4.822 1.00 88.88 112 ARG A O 1
ATOM 923 N N . ASP A 1 113 ? 0.372 1.450 -6.716 1.00 89.44 113 ASP A N 1
ATOM 924 C CA . ASP A 1 113 ? -0.315 2.593 -6.121 1.00 89.44 113 ASP A CA 1
ATOM 925 C C . ASP A 1 113 ? -1.713 2.203 -5.660 1.00 89.44 113 ASP A C 1
ATOM 927 O O . ASP A 1 113 ? -2.110 2.558 -4.553 1.00 89.44 113 ASP A O 1
ATOM 931 N N . TRP A 1 114 ? -2.420 1.381 -6.431 1.00 88.94 114 TRP A N 1
ATOM 932 C CA . TRP A 1 114 ? -3.712 0.848 -6.021 1.00 88.94 114 TRP A CA 1
ATOM 933 C C . TRP A 1 114 ? -3.646 0.048 -4.712 1.00 88.94 114 TRP A C 1
ATOM 935 O O . TRP A 1 114 ? -4.471 0.244 -3.811 1.00 88.94 114 TRP A O 1
ATOM 945 N N . PHE A 1 115 ? -2.635 -0.813 -4.563 1.00 90.69 115 PHE A N 1
ATOM 946 C CA . PHE A 1 115 ? -2.414 -1.555 -3.324 1.00 90.69 115 PHE A CA 1
ATOM 947 C C . PHE A 1 115 ? -2.106 -0.627 -2.143 1.00 90.69 115 PHE A C 1
ATOM 949 O O . PHE A 1 115 ? -2.741 -0.739 -1.093 1.00 90.69 115 PHE A O 1
ATOM 956 N N . VAL A 1 116 ? -1.178 0.317 -2.313 1.00 92.50 116 VAL A N 1
ATOM 957 C CA . VAL A 1 116 ? -0.792 1.260 -1.253 1.00 92.50 116 VAL A CA 1
ATOM 958 C C . VAL A 1 116 ? -1.981 2.129 -0.837 1.00 92.50 116 VAL A C 1
ATOM 960 O O . VAL A 1 116 ? -2.227 2.286 0.359 1.00 92.50 116 VAL A O 1
ATOM 963 N N . LEU A 1 117 ? -2.766 2.632 -1.794 1.00 92.06 117 LEU A N 1
ATOM 964 C CA . LEU A 1 117 ? -3.980 3.409 -1.531 1.00 92.06 117 LEU A CA 1
ATOM 965 C C . LEU A 1 117 ? -5.022 2.588 -0.767 1.00 92.06 117 LEU A C 1
ATOM 967 O O . LEU A 1 117 ? -5.609 3.082 0.197 1.00 92.06 117 LEU A O 1
ATOM 971 N N . THR A 1 118 ? -5.209 1.321 -1.144 1.00 92.31 118 THR A N 1
ATOM 972 C CA . THR A 1 118 ? -6.109 0.402 -0.438 1.00 92.31 118 THR A CA 1
ATOM 973 C C . THR A 1 118 ? -5.664 0.194 1.008 1.00 92.31 118 THR A C 1
ATOM 975 O O . THR A 1 118 ? -6.461 0.335 1.939 1.00 92.31 118 THR A O 1
ATOM 978 N N . GLU A 1 119 ? -4.386 -0.113 1.228 1.00 93.06 119 GLU A N 1
ATOM 979 C CA . GLU A 1 119 ? -3.858 -0.347 2.572 1.00 93.06 119 GLU A CA 1
ATOM 980 C C . GLU A 1 119 ? -3.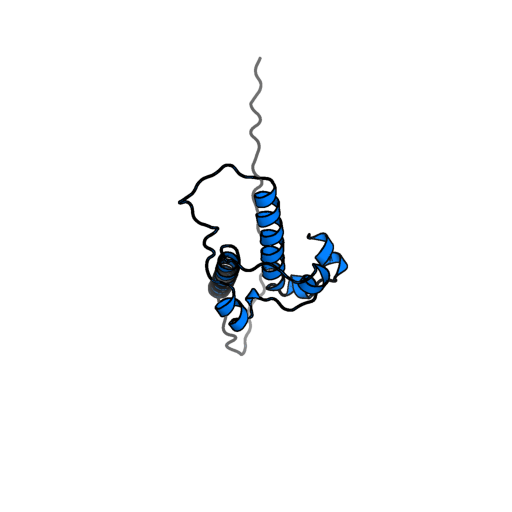877 0.915 3.442 1.00 93.06 119 GLU A C 1
ATOM 982 O O . GLU A 1 119 ? -4.180 0.816 4.637 1.00 93.06 119 GLU A O 1
ATOM 987 N N . TYR A 1 120 ? -3.652 2.089 2.843 1.00 93.44 120 TYR A N 1
ATOM 988 C CA . TYR A 1 120 ? -3.763 3.392 3.498 1.00 93.44 120 TYR A CA 1
ATOM 989 C C . TYR A 1 120 ? -5.206 3.711 3.899 1.00 93.44 120 TYR A C 1
ATOM 991 O O . TYR A 1 120 ? -5.467 4.048 5.059 1.00 93.44 120 TYR A O 1
ATOM 999 N N . ALA A 1 121 ? -6.168 3.517 2.992 1.00 92.44 121 ALA A N 1
ATOM 1000 C CA . ALA A 1 121 ? -7.591 3.708 3.264 1.00 92.44 121 ALA A CA 1
ATOM 1001 C C . ALA A 1 121 ? -8.069 2.820 4.427 1.00 92.44 121 ALA A C 1
ATOM 1003 O O . ALA A 1 121 ? -8.770 3.277 5.333 1.00 92.44 121 ALA A O 1
ATOM 1004 N N . LYS A 1 122 ? -7.593 1.571 4.488 1.00 92.56 122 LYS A N 1
ATOM 1005 C CA . LYS A 1 122 ? -7.894 0.626 5.577 1.00 92.56 122 LYS A CA 1
ATOM 1006 C C . LYS A 1 122 ? -7.399 1.078 6.954 1.00 92.56 122 LYS A C 1
ATOM 1008 O O . LYS A 1 122 ? -7.850 0.527 7.960 1.00 92.56 122 LYS A O 1
ATOM 1013 N N . THR A 1 123 ? -6.509 2.068 7.040 1.00 91.56 123 THR A N 1
ATOM 1014 C CA . THR A 1 123 ? -6.072 2.629 8.328 1.00 91.56 123 THR A CA 1
ATOM 1015 C C . THR A 1 123 ? -7.119 3.547 8.975 1.00 91.56 123 THR A C 1
ATOM 1017 O O . THR A 1 123 ? -6.971 3.909 10.148 1.00 91.56 123 THR A O 1
ATOM 1020 N N . PHE A 1 124 ? -8.162 3.951 8.242 1.00 90.56 124 PHE A N 1
ATOM 1021 C CA . PHE A 1 124 ? -9.229 4.819 8.737 1.00 90.56 124 PHE A CA 1
ATOM 1022 C C . PHE A 1 124 ? -10.442 4.005 9.191 1.00 90.56 124 PHE A C 1
ATOM 1024 O O . PHE A 1 124 ? -10.945 3.147 8.465 1.00 90.56 124 PHE A O 1
ATOM 1031 N N . LYS A 1 125 ? -10.972 4.324 10.379 1.00 89.12 125 LYS A N 1
ATOM 1032 C CA . LYS A 1 125 ? -12.176 3.666 10.921 1.00 89.12 125 LYS A CA 1
ATOM 1033 C C . LYS A 1 125 ? -13.384 3.823 9.997 1.00 89.12 125 LYS A C 1
ATOM 1035 O O . LYS A 1 125 ? -14.129 2.870 9.799 1.00 89.12 125 LYS A O 1
ATOM 1040 N N . THR A 1 126 ? -13.547 4.997 9.388 1.00 90.12 126 THR A N 1
ATOM 1041 C CA . THR A 1 126 ? -14.647 5.269 8.454 1.00 90.12 126 THR A CA 1
ATOM 1042 C C . THR A 1 126 ? -14.639 4.286 7.292 1.00 90.12 126 THR A C 1
ATOM 1044 O O . THR A 1 126 ? -15.672 3.700 6.995 1.00 90.12 126 THR A O 1
ATOM 1047 N N . PHE A 1 127 ? -13.469 4.031 6.695 1.00 90.69 127 PHE A N 1
ATOM 1048 C CA . PHE A 1 127 ? -13.336 3.053 5.620 1.00 90.69 127 PHE A CA 1
ATOM 1049 C C . PHE A 1 127 ? -13.681 1.644 6.104 1.00 90.69 127 PHE A C 1
ATOM 1051 O O . PHE A 1 127 ? -14.416 0.932 5.433 1.00 90.69 127 PHE A O 1
ATOM 1058 N N . GLN A 1 128 ? -13.215 1.236 7.288 1.00 87.88 128 GLN A N 1
ATOM 1059 C CA . GLN A 1 128 ? -13.509 -0.095 7.838 1.00 87.88 128 GLN A CA 1
ATOM 1060 C C . GLN A 1 128 ? -15.017 -0.344 7.990 1.00 87.88 128 GLN A C 1
ATOM 1062 O O . GLN A 1 128 ? -15.480 -1.432 7.640 1.00 87.88 128 GLN A O 1
ATOM 1067 N N . ASN A 1 129 ? -15.770 0.680 8.398 1.00 90.00 129 ASN A N 1
ATOM 1068 C CA . ASN A 1 129 ? -17.214 0.614 8.628 1.00 90.00 129 ASN A CA 1
ATOM 1069 C C . ASN A 1 129 ? -18.064 0.656 7.344 1.00 90.00 129 ASN A C 1
ATOM 1071 O O . ASN A 1 129 ? -19.264 0.398 7.403 1.00 90.00 129 ASN A O 1
ATOM 1075 N N . MET A 1 130 ? -17.478 0.970 6.184 1.00 90.69 130 MET A N 1
ATOM 1076 C CA . MET A 1 130 ? -18.211 0.974 4.914 1.00 90.69 130 MET A CA 1
ATOM 1077 C C . MET A 1 130 ? -18.572 -0.446 4.459 1.00 90.69 130 MET A C 1
ATOM 1079 O O . MET A 1 130 ? -17.826 -1.410 4.678 1.00 90.69 130 MET A O 1
ATOM 1083 N N . SER A 1 131 ? -19.699 -0.572 3.755 1.00 90.62 131 SER A N 1
ATOM 1084 C CA . SER A 1 131 ? -20.067 -1.818 3.083 1.00 90.62 131 SER A CA 1
ATOM 1085 C C . SER A 1 131 ? -19.074 -2.146 1.964 1.00 90.62 131 SER A C 1
ATOM 1087 O O . SER A 1 131 ? -18.401 -1.268 1.421 1.00 90.62 131 SER A O 1
ATOM 1089 N N . TYR A 1 132 ? -18.978 -3.426 1.600 1.00 87.94 132 TYR A N 1
ATOM 1090 C CA . TYR A 1 132 ? -18.086 -3.860 0.522 1.00 87.94 132 TYR A CA 1
ATOM 1091 C C . TYR A 1 132 ? -18.384 -3.150 -0.807 1.00 87.94 132 TYR A C 1
ATOM 1093 O O . TYR A 1 132 ? -17.459 -2.700 -1.472 1.00 87.94 132 TYR A O 1
ATOM 1101 N N . HIS A 1 133 ? -19.661 -2.983 -1.158 1.00 89.06 133 HIS A N 1
ATOM 1102 C CA . HIS A 1 133 ? -20.063 -2.315 -2.399 1.00 89.06 133 HIS A CA 1
ATOM 1103 C C . HIS A 1 133 ? -19.573 -0.865 -2.469 1.00 89.06 133 HIS A C 1
ATOM 1105 O O . HIS A 1 133 ? -19.049 -0.449 -3.496 1.00 89.06 133 HIS A O 1
ATOM 1111 N N . VAL A 1 134 ? -19.669 -0.130 -1.357 1.00 86.88 134 VAL A N 1
ATOM 1112 C CA . VAL A 1 134 ? -19.174 1.251 -1.266 1.00 86.88 134 VAL A CA 1
ATOM 1113 C C . VAL A 1 134 ? -17.646 1.288 -1.327 1.00 86.88 134 VAL A C 1
ATOM 1115 O O . VAL A 1 134 ? -17.076 2.141 -1.998 1.00 86.88 134 VAL A O 1
ATOM 1118 N N . LYS A 1 135 ? -16.962 0.336 -0.681 1.00 87.69 135 LYS A N 1
ATOM 1119 C CA . LYS A 1 135 ? -15.496 0.229 -0.741 1.00 87.69 135 LYS A CA 1
ATOM 1120 C C . LYS A 1 135 ? -14.996 0.009 -2.165 1.00 87.69 135 LYS A C 1
ATOM 1122 O O . LYS A 1 135 ? -14.034 0.653 -2.554 1.00 87.69 135 LYS A O 1
ATOM 1127 N N . VAL A 1 136 ? -15.636 -0.885 -2.922 1.00 87.00 136 VAL A N 1
ATOM 1128 C CA . VAL A 1 136 ? -15.241 -1.182 -4.307 1.00 87.00 136 VAL A CA 1
ATOM 1129 C C . VAL A 1 136 ? -15.455 0.025 -5.213 1.00 87.00 136 VAL A C 1
ATOM 1131 O O . VAL A 1 136 ? -14.600 0.272 -6.040 1.00 87.00 136 VAL A O 1
ATOM 1134 N N . SER A 1 137 ? -16.515 0.821 -5.032 1.00 86.62 137 SER A N 1
ATOM 1135 C CA . SER A 1 137 ? -16.760 1.991 -5.893 1.00 86.62 137 SER A CA 1
ATOM 1136 C C . SER A 1 137 ? -15.716 3.113 -5.790 1.00 86.62 137 SER A C 1
ATOM 1138 O O . SER A 1 137 ? -15.746 4.033 -6.600 1.00 86.62 137 SER A O 1
ATOM 1140 N N . PHE A 1 138 ? -14.819 3.071 -4.798 1.00 78.38 138 PHE A N 1
ATOM 1141 C CA . PHE A 1 138 ? -13.703 4.017 -4.685 1.00 78.38 138 PHE A CA 1
ATOM 1142 C C . PHE A 1 138 ? -12.481 3.637 -5.536 1.00 78.38 138 PHE A C 1
ATOM 1144 O O . PHE A 1 138 ? -11.536 4.424 -5.588 1.00 78.38 138 PHE A O 1
ATOM 1151 N N . PHE A 1 139 ? -12.484 2.456 -6.160 1.00 74.19 139 PHE A N 1
ATOM 1152 C CA . PHE A 1 139 ? -11.369 1.900 -6.926 1.00 74.19 139 PHE A CA 1
ATOM 1153 C C . PHE A 1 139 ? -11.816 1.494 -8.329 1.00 74.19 139 PHE A C 1
ATOM 1155 O O . PHE A 1 139 ? -10.971 1.616 -9.238 1.00 74.19 139 PHE A O 1
#

pLDDT: mean 76.75, std 19.84, range [34.44, 93.44]

Organism: Caenorhabditis briggsae (NCBI:txid6238)